Protein AF-A0A0P1ERM5-F1 (afdb_monomer)

Solvent-accessible surface area (backbone atoms only — not comparable to full-atom values): 7851 Å² total; per-residue (Å²): 105,67,42,80,45,83,46,62,28,39,76,56,44,93,90,80,69,78,54,69,68,42,81,42,60,56,42,78,41,46,34,36,28,56,81,49,81,56,44,48,36,49,36,88,46,94,97,43,54,18,26,52,74,84,24,37,25,62,37,31,33,42,63,23,45,39,34,29,39,39,95,92,38,82,44,80,43,43,20,30,41,34,37,32,31,58,100,88,49,73,50,36,34,36,34,53,20,72,60,65,80,78,56,70,27,22,39,58,50,77,50,65,74,78,43,73,45,100,63,52,34,47,64,92,55,48,27,52,64,70,78,83,74,74,80,74,78,86,126

Nearest PDB structures (foldseek):
  5mhr-assembly1_C  TM=3.266E-01  e=9.560E-02  Reovirus sp.
  1kke-assembly1_B  TM=3.437E-01  e=1.670E-01  Mammalian orthoreovirus 3 Dearing
  2oj6-assembly2_E  TM=3.239E-01  e=1.363E-01  Reovirus sp.
  3s6y-assembly1_C  TM=3.610E-01  e=2.772E-01  Mammalian orthoreovirus 3 Dearing
  4gu4-assembly1_A  TM=2.840E-01  e=1.058E-01  Mammalian orthoreovirus 1 Lang

Structure (mmCIF, N/CA/C/O backbone):
data_AF-A0A0P1ERM5-F1
#
_entry.id   AF-A0A0P1ERM5-F1
#
loop_
_atom_site.group_PDB
_atom_site.id
_atom_site.type_symbol
_atom_site.label_atom_id
_atom_site.label_alt_id
_atom_site.label_comp_id
_atom_site.label_asym_id
_atom_site.label_entity_id
_atom_site.label_seq_id
_atom_site.pdbx_PDB_ins_code
_atom_site.Cartn_x
_atom_site.Cartn_y
_atom_site.Cartn_z
_atom_site.occupancy
_atom_site.B_iso_or_equiv
_atom_site.auth_seq_id
_atom_site.auth_comp_id
_atom_site.auth_asym_id
_atom_site.auth_atom_id
_atom_site.pdbx_PDB_model_num
ATOM 1 N N . MET A 1 1 ? 14.067 -15.229 -12.763 1.00 77.12 1 MET A N 1
ATOM 2 C CA . MET A 1 1 ? 13.101 -14.928 -13.860 1.00 77.12 1 MET A CA 1
ATOM 3 C C . MET A 1 1 ? 12.037 -14.062 -13.223 1.00 77.12 1 MET A C 1
ATOM 5 O O . MET A 1 1 ? 11.721 -14.399 -12.100 1.00 77.12 1 MET A O 1
ATOM 9 N N . PRO A 1 2 ? 11.470 -13.028 -13.869 1.00 86.06 2 PRO A N 1
ATOM 10 C CA . PRO A 1 2 ? 10.518 -12.167 -13.175 1.00 86.06 2 PRO A CA 1
ATOM 11 C C . PRO A 1 2 ? 9.383 -12.970 -12.535 1.00 86.06 2 PRO A C 1
ATOM 13 O O . PRO A 1 2 ? 8.762 -13.800 -13.214 1.00 86.06 2 PRO A O 1
ATOM 16 N N . THR A 1 3 ? 9.133 -12.721 -11.255 1.00 86.94 3 THR A N 1
ATOM 17 C CA . THR A 1 3 ? 8.091 -13.400 -10.482 1.00 86.94 3 THR A CA 1
ATOM 18 C C . THR A 1 3 ? 6.959 -12.419 -10.201 1.00 86.94 3 THR A C 1
ATOM 20 O O . THR A 1 3 ? 7.171 -11.234 -9.959 1.00 86.94 3 THR A O 1
ATOM 23 N N . THR A 1 4 ? 5.715 -12.890 -10.302 1.00 88.69 4 THR A N 1
ATOM 24 C CA . THR A 1 4 ? 4.522 -12.061 -10.084 1.00 88.69 4 THR A CA 1
ATOM 25 C C . THR A 1 4 ? 3.777 -12.508 -8.836 1.00 88.69 4 THR A C 1
ATOM 27 O O . THR A 1 4 ? 3.487 -13.693 -8.665 1.00 88.69 4 THR A O 1
ATOM 30 N N . HIS A 1 5 ? 3.424 -11.540 -7.994 1.00 87.06 5 HIS A N 1
ATOM 31 C CA . HIS A 1 5 ? 2.717 -11.735 -6.735 1.00 87.06 5 HIS A CA 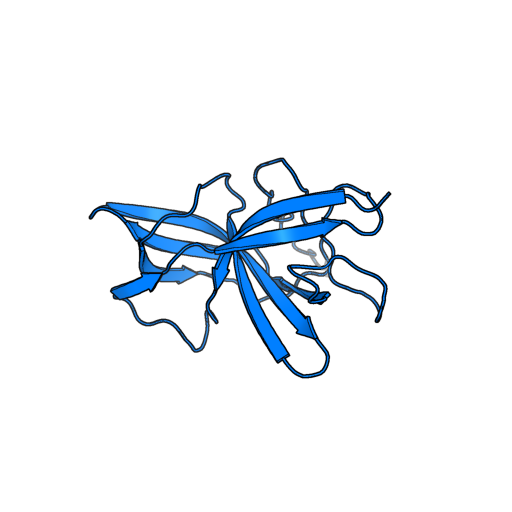1
ATOM 32 C C . HIS A 1 5 ? 1.479 -10.846 -6.678 1.00 87.06 5 HIS A C 1
ATOM 34 O O . HIS A 1 5 ? 1.565 -9.645 -6.910 1.00 87.06 5 HIS A O 1
ATOM 40 N N . SER A 1 6 ? 0.329 -11.405 -6.312 1.00 88.38 6 SER A N 1
ATOM 41 C CA . SER A 1 6 ? -0.883 -10.608 -6.103 1.00 88.38 6 SER A CA 1
ATOM 42 C C . SER A 1 6 ? -0.955 -10.140 -4.647 1.00 88.38 6 SER A C 1
ATOM 44 O O . SER A 1 6 ? -1.043 -10.960 -3.730 1.00 88.38 6 SER A O 1
ATOM 46 N N . ILE A 1 7 ? -0.918 -8.822 -4.432 1.00 89.31 7 ILE A N 1
ATOM 47 C CA . ILE A 1 7 ? -0.880 -8.189 -3.103 1.00 89.31 7 ILE A CA 1
ATOM 48 C C . ILE A 1 7 ? -2.083 -7.253 -2.936 1.00 89.31 7 ILE A C 1
ATOM 50 O O . ILE A 1 7 ? -2.545 -6.634 -3.896 1.00 89.31 7 ILE A O 1
ATOM 54 N N . GLN A 1 8 ? -2.617 -7.166 -1.713 1.00 91.50 8 GLN A N 1
ATOM 55 C CA . GLN A 1 8 ? -3.689 -6.233 -1.370 1.00 91.50 8 GLN A CA 1
ATOM 56 C C . GLN A 1 8 ? -3.146 -4.875 -0.927 1.00 91.50 8 GLN A C 1
ATOM 58 O O . GLN A 1 8 ? -2.232 -4.795 -0.109 1.00 91.50 8 GLN A O 1
ATOM 63 N N . PHE A 1 9 ? -3.797 -3.814 -1.393 1.00 94.69 9 PHE A N 1
ATOM 64 C CA . PHE A 1 9 ? -3.485 -2.437 -1.049 1.00 94.69 9 PHE A CA 1
ATOM 65 C C . PHE A 1 9 ? -4.743 -1.656 -0.675 1.00 94.69 9 PHE A C 1
ATOM 67 O O . PHE A 1 9 ? -5.850 -1.980 -1.107 1.00 94.69 9 PHE A O 1
ATOM 74 N N . TYR A 1 10 ? -4.563 -0.569 0.066 1.00 94.88 10 TYR A N 1
ATOM 75 C CA . TYR A 1 10 ? -5.475 0.570 -0.012 1.00 94.88 10 TYR A CA 1
ATOM 76 C C . TYR A 1 10 ? -4.836 1.669 -0.848 1.00 94.88 10 TYR A C 1
ATOM 78 O O . TYR A 1 10 ? -3.635 1.899 -0.753 1.00 94.88 10 TYR A O 1
ATOM 86 N N . ARG A 1 11 ? -5.638 2.382 -1.634 1.00 93.31 11 ARG A N 1
ATOM 87 C CA . ARG A 1 11 ? -5.183 3.504 -2.456 1.00 93.31 11 ARG A CA 1
ATOM 88 C C . ARG A 1 11 ? -5.631 4.801 -1.803 1.00 93.31 11 ARG A C 1
ATOM 90 O O . ARG A 1 11 ? -6.833 5.044 -1.735 1.00 93.31 11 ARG A O 1
ATOM 97 N N . PHE A 1 12 ? -4.683 5.592 -1.307 1.00 88.50 12 PHE A N 1
ATOM 98 C CA . PHE A 1 12 ? -4.945 6.928 -0.771 1.00 88.50 12 PHE A CA 1
ATOM 99 C C . PHE A 1 12 ? -3.650 7.700 -0.507 1.00 88.50 12 PHE A C 1
ATOM 101 O O . PHE A 1 12 ? -2.643 7.118 -0.102 1.00 88.50 12 PHE A O 1
ATOM 108 N N . HIS A 1 13 ? -3.698 9.029 -0.632 1.00 84.00 13 HIS A N 1
ATOM 109 C CA . HIS A 1 13 ? -2.603 9.890 -0.201 1.00 84.00 13 HIS A CA 1
ATOM 110 C C . HIS A 1 13 ? -2.737 10.244 1.296 1.00 84.00 13 HIS A C 1
ATOM 112 O O . HIS A 1 13 ? -3.653 10.988 1.670 1.00 84.00 13 HIS A O 1
ATOM 118 N N . PRO A 1 14 ? -1.818 9.804 2.179 1.00 71.69 14 PRO A N 1
ATOM 119 C CA . PRO A 1 14 ? -1.966 9.965 3.632 1.00 71.69 14 PRO A CA 1
ATOM 120 C C . PRO A 1 14 ? -1.992 11.423 4.115 1.00 71.69 14 PRO A C 1
ATOM 122 O O . PRO A 1 14 ? -2.474 11.694 5.211 1.00 71.69 14 PRO A O 1
ATOM 125 N N . TYR A 1 15 ? -1.489 12.362 3.307 1.00 69.94 15 TYR A N 1
ATOM 126 C CA . TYR A 1 15 ? -1.390 13.785 3.666 1.00 69.94 15 TYR A CA 1
ATOM 127 C C . TYR A 1 15 ? -2.420 14.705 3.005 1.00 69.94 15 TYR A C 1
ATOM 129 O O . TYR A 1 15 ? -2.439 15.895 3.312 1.00 69.94 15 TYR A O 1
ATOM 137 N N . VAL A 1 16 ? -3.230 14.194 2.074 1.00 70.69 16 VAL A N 1
ATOM 138 C CA . VAL A 1 16 ? -4.087 15.048 1.232 1.00 70.69 16 VAL A CA 1
ATOM 139 C C . VAL A 1 16 ? -5.515 14.514 1.146 1.00 70.69 16 VAL A C 1
ATOM 141 O O . VAL A 1 16 ? -6.450 15.313 1.184 1.00 70.69 16 VAL A O 1
ATOM 144 N N . ASP A 1 17 ? -5.698 13.190 1.118 1.00 65.69 17 ASP A N 1
ATOM 145 C CA . ASP A 1 17 ? -6.927 12.631 0.552 1.00 65.69 17 ASP A CA 1
ATOM 146 C C . ASP A 1 17 ? -7.939 12.095 1.559 1.00 65.69 17 ASP A C 1
ATOM 148 O O . ASP A 1 17 ? -9.090 11.942 1.175 1.00 65.69 17 ASP A O 1
ATOM 152 N N . MET A 1 18 ? -7.566 11.815 2.816 1.00 79.06 18 MET A N 1
ATOM 153 C CA . MET A 1 18 ? -8.448 11.040 3.700 1.00 79.06 18 MET A CA 1
ATOM 154 C C . MET A 1 18 ? -8.964 11.766 4.936 1.00 79.06 18 MET A C 1
ATOM 156 O O . MET A 1 18 ? -8.207 12.221 5.801 1.00 79.06 18 MET A O 1
ATOM 160 N N . ARG A 1 19 ? -10.296 11.801 5.049 1.00 87.81 19 ARG A N 1
ATOM 161 C CA . ARG A 1 19 ? -11.032 12.290 6.221 1.00 87.81 19 ARG A CA 1
ATOM 162 C C . ARG A 1 19 ? -11.587 11.122 7.030 1.00 87.81 19 ARG A C 1
ATOM 164 O O . ARG A 1 19 ? -12.078 10.157 6.444 1.00 87.81 19 ARG A O 1
ATOM 171 N N . PRO A 1 20 ? -11.564 11.192 8.374 1.00 92.06 20 PRO A N 1
ATOM 172 C CA . PRO A 1 20 ? -12.167 10.152 9.200 1.00 92.06 20 PRO A CA 1
ATOM 173 C C . PRO A 1 20 ? -13.614 9.858 8.773 1.00 92.06 20 PRO A C 1
ATOM 175 O O . PRO A 1 20 ? -14.423 10.776 8.626 1.00 92.06 20 PRO A O 1
ATOM 178 N N . GLY A 1 21 ? -13.927 8.579 8.571 1.00 92.19 21 GLY A N 1
ATOM 179 C CA . GLY A 1 21 ? -15.221 8.086 8.097 1.00 92.19 21 GLY A CA 1
ATOM 180 C C . GLY A 1 21 ? -15.289 7.765 6.600 1.00 92.19 21 GLY A C 1
ATOM 181 O O . GLY A 1 21 ? -16.240 7.096 6.187 1.00 92.19 21 GLY A O 1
ATOM 182 N N . GLU A 1 22 ? -14.311 8.188 5.796 1.00 93.31 22 GLU A N 1
ATOM 183 C CA . GLU A 1 22 ? -14.257 7.842 4.372 1.00 93.31 22 GLU A CA 1
ATOM 184 C C . GLU A 1 22 ? -14.017 6.348 4.160 1.00 93.31 22 GLU A C 1
ATOM 186 O O . GLU A 1 22 ? -13.310 5.690 4.926 1.00 93.31 22 GLU A O 1
ATOM 191 N N . GLN A 1 23 ? -14.662 5.800 3.130 1.00 93.94 23 GLN A N 1
ATOM 192 C CA . GLN A 1 23 ? -14.593 4.377 2.831 1.00 93.94 23 GLN A CA 1
ATOM 193 C C . GLN A 1 23 ? -13.276 4.025 2.146 1.00 93.94 23 GLN A C 1
ATOM 195 O O . GLN A 1 23 ? -12.867 4.661 1.179 1.00 93.94 23 GLN A O 1
ATOM 200 N N . MET A 1 24 ? -12.671 2.942 2.614 1.00 94.19 24 MET A N 1
ATOM 201 C CA . MET A 1 24 ? -11.477 2.335 2.054 1.00 94.19 24 MET A CA 1
ATOM 202 C C . MET A 1 24 ? -11.845 0.959 1.522 1.00 94.19 24 MET A C 1
ATOM 204 O O . MET A 1 24 ? -12.332 0.110 2.272 1.00 94.19 24 MET A O 1
ATOM 208 N N . MET A 1 25 ? -11.607 0.737 0.23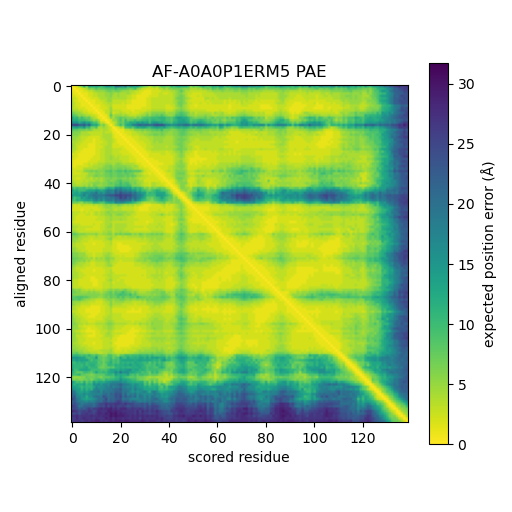4 1.00 95.56 25 MET A N 1
ATOM 209 C CA . MET A 1 25 ? -11.801 -0.562 -0.401 1.00 95.56 25 MET A CA 1
ATOM 210 C C . MET A 1 25 ? -10.437 -1.165 -0.727 1.00 95.56 25 MET A C 1
ATOM 212 O O . MET A 1 25 ? -9.611 -0.470 -1.325 1.00 95.56 25 MET A O 1
ATOM 216 N N . PRO A 1 26 ? -10.179 -2.426 -0.348 1.00 95.06 26 PRO A N 1
ATOM 217 C CA . PRO A 1 26 ? -8.955 -3.090 -0.744 1.00 95.06 26 PRO A CA 1
ATOM 218 C C . PRO A 1 26 ? -8.960 -3.326 -2.257 1.00 95.06 26 PRO A C 1
ATOM 220 O O . PRO A 1 26 ? -9.966 -3.741 -2.836 1.00 95.06 26 PRO A O 1
ATOM 223 N N . LEU A 1 27 ? -7.818 -3.090 -2.886 1.00 94.75 27 LEU A N 1
ATOM 224 C CA . LEU A 1 27 ? -7.528 -3.465 -4.267 1.00 94.75 27 LEU A CA 1
ATOM 225 C C . LEU A 1 27 ? -6.463 -4.552 -4.260 1.00 94.75 27 LEU A C 1
ATOM 227 O O . LEU A 1 27 ? -5.522 -4.490 -3.480 1.00 94.75 27 LEU A O 1
ATOM 231 N N . THR A 1 28 ? -6.613 -5.546 -5.129 1.00 92.00 28 THR A N 1
ATOM 232 C CA . THR A 1 28 ? -5.562 -6.540 -5.368 1.00 92.00 28 THR A CA 1
ATOM 233 C C . THR A 1 28 ? -4.850 -6.163 -6.652 1.00 92.00 28 THR A C 1
ATOM 235 O O . THR A 1 28 ? -5.507 -6.028 -7.683 1.00 92.00 28 THR A O 1
ATOM 238 N N . LEU A 1 29 ? -3.540 -5.962 -6.570 1.00 92.38 29 LEU A N 1
ATOM 239 C CA . LEU A 1 29 ? -2.697 -5.606 -7.704 1.00 92.38 29 LEU A CA 1
ATOM 240 C C . LEU A 1 29 ? -1.563 -6.610 -7.839 1.00 92.38 29 LEU A C 1
ATOM 242 O O . LEU A 1 29 ? -1.077 -7.153 -6.844 1.00 92.38 29 LEU A O 1
ATOM 246 N N . ASP A 1 30 ? -1.133 -6.807 -9.077 1.00 91.06 30 ASP A N 1
ATOM 247 C CA . ASP A 1 30 ? 0.041 -7.612 -9.371 1.00 91.06 30 ASP A CA 1
ATOM 248 C C . ASP A 1 30 ? 1.301 -6.789 -9.127 1.00 91.06 30 ASP A C 1
ATOM 250 O O . ASP A 1 30 ? 1.433 -5.663 -9.614 1.00 91.06 30 ASP A O 1
ATOM 254 N N . VAL A 1 31 ? 2.215 -7.372 -8.366 1.00 90.25 31 VAL A N 1
ATOM 255 C CA . VAL A 1 31 ? 3.555 -6.868 -8.110 1.00 90.25 31 VAL A CA 1
ATOM 256 C C . VAL A 1 31 ? 4.533 -7.778 -8.830 1.00 90.25 31 VAL A C 1
ATOM 258 O O . VAL A 1 31 ? 4.489 -8.997 -8.656 1.00 90.25 31 VAL A O 1
ATOM 261 N N . VAL A 1 32 ? 5.380 -7.192 -9.667 1.00 90.31 32 VAL A N 1
ATOM 262 C CA . VAL A 1 32 ? 6.393 -7.909 -10.438 1.00 90.31 32 VAL A CA 1
ATOM 263 C C . VAL A 1 32 ? 7.752 -7.626 -9.825 1.00 90.31 32 VAL A C 1
ATOM 265 O O . VAL A 1 32 ? 8.243 -6.503 -9.946 1.00 90.31 32 VAL A O 1
ATOM 268 N N . ASP A 1 33 ? 8.318 -8.662 -9.213 1.00 87.31 33 ASP A N 1
ATOM 269 C CA . ASP A 1 33 ? 9.726 -8.752 -8.837 1.00 87.31 33 ASP A CA 1
ATOM 270 C C . ASP A 1 33 ? 10.521 -9.031 -10.118 1.00 87.31 33 ASP A C 1
ATOM 272 O O . ASP A 1 33 ? 10.378 -10.090 -10.746 1.00 87.31 33 ASP A O 1
ATOM 276 N N . THR A 1 34 ? 11.247 -8.024 -10.594 1.00 87.25 34 THR A N 1
ATOM 277 C CA . THR A 1 34 ? 11.853 -8.053 -11.931 1.00 87.25 34 THR A CA 1
ATOM 278 C C . THR A 1 34 ? 13.194 -8.778 -11.941 1.00 87.25 34 THR A C 1
ATOM 280 O O . THR A 1 34 ? 13.509 -9.453 -12.931 1.00 87.25 34 THR A O 1
ATOM 283 N N . ASP A 1 35 ? 13.984 -8.650 -10.877 1.00 85.12 35 ASP A N 1
ATOM 284 C CA . ASP A 1 35 ? 15.282 -9.313 -10.734 1.00 85.12 35 ASP A CA 1
ATOM 285 C C . ASP A 1 35 ? 15.219 -10.638 -9.957 1.00 85.12 35 ASP A C 1
ATOM 287 O O . ASP A 1 35 ? 16.194 -11.396 -10.007 1.00 85.12 35 ASP A O 1
ATOM 291 N N . ASP A 1 36 ? 14.040 -10.999 -9.437 1.00 83.50 36 ASP A N 1
ATOM 292 C CA . ASP A 1 36 ? 13.727 -12.276 -8.779 1.00 83.50 36 ASP A CA 1
ATOM 293 C C . ASP A 1 36 ? 14.591 -12.492 -7.529 1.00 83.50 36 ASP A C 1
ATOM 295 O O . ASP A 1 36 ? 15.077 -13.600 -7.270 1.00 83.50 36 ASP A O 1
ATOM 299 N N . ASP A 1 37 ? 14.844 -11.407 -6.791 1.00 81.38 37 ASP A N 1
ATOM 300 C CA . ASP A 1 37 ? 15.643 -11.418 -5.565 1.00 81.38 37 ASP A CA 1
ATOM 301 C C . ASP A 1 37 ? 14.795 -11.636 -4.294 1.00 81.38 37 ASP A C 1
ATOM 303 O O . ASP A 1 37 ? 15.340 -11.880 -3.208 1.00 81.38 37 ASP A O 1
ATOM 307 N N . GLY A 1 38 ? 13.465 -11.669 -4.449 1.00 80.19 38 GLY A N 1
ATOM 308 C CA . GLY A 1 38 ? 12.492 -11.870 -3.380 1.00 80.19 38 GLY A CA 1
ATOM 309 C C . GLY A 1 38 ? 12.187 -10.604 -2.579 1.00 80.19 38 GLY A C 1
ATOM 310 O O . GLY A 1 38 ? 11.509 -10.687 -1.542 1.00 80.19 38 GLY A O 1
ATOM 311 N N . GLU A 1 39 ? 12.677 -9.447 -3.019 1.00 83.00 39 GLU A N 1
ATOM 312 C CA . GLU A 1 39 ? 12.447 -8.144 -2.415 1.00 83.00 39 GLU A CA 1
ATOM 313 C C . GLU A 1 39 ? 11.768 -7.190 -3.412 1.00 83.00 39 GLU A C 1
ATOM 315 O O . GLU A 1 39 ? 11.911 -7.281 -4.618 1.00 83.00 39 GLU A O 1
ATOM 320 N N . ILE A 1 40 ? 10.966 -6.265 -2.887 1.00 83.00 40 ILE A N 1
ATOM 321 C CA . ILE A 1 40 ? 10.327 -5.193 -3.640 1.00 83.00 40 ILE A CA 1
ATOM 322 C C . ILE A 1 40 ? 11.102 -3.915 -3.392 1.00 83.00 40 ILE A C 1
ATOM 324 O O . ILE A 1 40 ? 11.110 -3.384 -2.276 1.00 83.00 40 ILE A O 1
ATOM 328 N N . SER A 1 41 ? 11.732 -3.424 -4.445 1.00 82.81 41 SER A N 1
ATOM 329 C CA . SER A 1 41 ? 12.709 -2.350 -4.422 1.00 82.81 41 SER A CA 1
ATOM 330 C C . SER A 1 41 ? 12.229 -1.158 -5.254 1.00 82.81 41 SER A C 1
ATOM 332 O O . SER A 1 41 ? 11.696 -1.331 -6.355 1.00 82.81 41 SER A O 1
ATOM 334 N N . PRO A 1 42 ? 12.431 0.085 -4.779 1.00 82.31 42 PRO A N 1
ATOM 335 C CA . PRO A 1 42 ? 12.179 1.250 -5.608 1.00 82.31 42 PRO A CA 1
ATOM 336 C C . PRO A 1 42 ? 13.155 1.289 -6.790 1.00 82.31 42 PRO A C 1
ATOM 338 O O . PRO A 1 42 ? 14.332 0.940 -6.668 1.00 82.31 42 PRO A O 1
ATOM 341 N N . ALA A 1 43 ? 12.677 1.764 -7.935 1.00 75.81 43 ALA A N 1
ATOM 342 C CA . ALA A 1 43 ? 13.473 1.909 -9.137 1.00 75.81 43 ALA A CA 1
ATOM 343 C C . ALA A 1 43 ? 14.591 2.940 -8.920 1.00 75.81 43 ALA A C 1
ATOM 345 O O . ALA A 1 43 ? 14.346 4.139 -8.781 1.00 75.81 43 ALA A O 1
ATOM 346 N N . LEU A 1 44 ? 15.845 2.478 -8.925 1.00 64.12 44 LEU A N 1
ATOM 347 C CA . LEU A 1 44 ? 17.022 3.354 -8.845 1.00 64.12 44 LEU A CA 1
ATOM 348 C C . LEU A 1 44 ? 17.339 4.027 -10.194 1.00 64.12 44 LEU A C 1
ATOM 350 O O . LEU A 1 44 ? 18.069 5.018 -10.239 1.00 64.12 44 LEU A O 1
ATOM 354 N N . SER A 1 45 ? 16.790 3.501 -11.295 1.00 55.41 45 SER A N 1
ATOM 355 C CA . SER A 1 45 ? 16.845 4.094 -12.634 1.00 55.41 45 SER A CA 1
ATOM 356 C C . SER A 1 45 ? 15.686 3.604 -13.517 1.00 55.41 45 SER A C 1
ATOM 358 O O . SER A 1 45 ? 15.067 2.581 -13.234 1.00 55.41 45 SER A O 1
ATOM 360 N N . ALA A 1 46 ? 15.353 4.341 -14.582 1.00 49.91 46 ALA A N 1
ATOM 361 C CA . ALA A 1 46 ? 14.262 3.969 -15.485 1.00 49.91 46 ALA A CA 1
ATOM 362 C C . ALA A 1 46 ? 14.544 2.619 -16.170 1.00 49.91 46 ALA A C 1
ATOM 364 O O . ALA A 1 46 ? 15.588 2.453 -16.800 1.00 49.91 46 ALA A O 1
ATOM 365 N N . GLY A 1 47 ? 13.610 1.670 -16.067 1.00 51.97 47 GLY A N 1
ATOM 366 C CA . GLY A 1 47 ? 13.781 0.317 -16.608 1.00 51.97 47 GLY A CA 1
ATOM 367 C C . GLY A 1 47 ? 14.489 -0.666 -15.669 1.00 51.97 47 GLY A C 1
ATOM 368 O O . GLY A 1 47 ? 14.701 -1.809 -16.064 1.00 51.97 47 GLY A O 1
ATOM 369 N N . SER A 1 48 ? 14.848 -0.243 -14.453 1.00 64.12 48 SER A N 1
ATOM 370 C CA . SER A 1 48 ? 15.412 -1.103 -13.409 1.00 64.12 48 SER A CA 1
ATOM 371 C C . SER A 1 48 ? 14.618 -0.928 -12.114 1.00 64.12 48 SER A C 1
ATOM 373 O O . SER A 1 48 ? 14.705 0.128 -11.485 1.00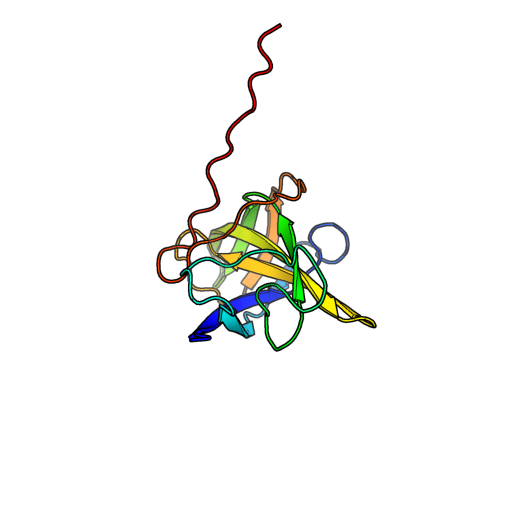 64.12 48 SER A O 1
ATOM 375 N N . GLY A 1 49 ? 13.856 -1.938 -11.718 1.00 75.62 49 GLY A N 1
ATOM 376 C CA . GLY A 1 49 ? 13.114 -1.950 -10.462 1.00 75.62 49 GLY A CA 1
ATOM 377 C C . GLY A 1 49 ? 11.793 -2.681 -10.596 1.00 75.62 49 GLY A C 1
ATOM 378 O O . GLY A 1 49 ? 11.375 -3.038 -11.700 1.00 75.62 49 GLY A O 1
ATOM 379 N N . ASP A 1 50 ? 11.133 -2.870 -9.467 1.00 87.38 50 ASP A N 1
ATOM 380 C CA . ASP A 1 50 ? 9.886 -3.613 -9.428 1.00 87.38 50 ASP A CA 1
ATOM 381 C C . ASP A 1 50 ? 8.714 -2.742 -9.833 1.00 87.38 50 ASP A C 1
ATOM 383 O O . ASP A 1 50 ? 8.746 -1.502 -9.772 1.00 87.38 50 ASP A O 1
ATOM 387 N N . THR A 1 51 ? 7.661 -3.411 -10.290 1.00 90.06 51 THR A N 1
ATOM 388 C CA . THR A 1 51 ? 6.461 -2.724 -10.756 1.00 90.06 51 THR A CA 1
ATOM 389 C C . THR A 1 51 ? 5.227 -3.205 -10.029 1.00 90.06 51 THR A C 1
ATOM 391 O O . THR A 1 51 ? 5.114 -4.370 -9.659 1.00 90.06 51 THR A O 1
ATOM 394 N N . ILE A 1 52 ? 4.269 -2.299 -9.858 1.00 90.94 52 ILE A N 1
ATOM 395 C CA . ILE A 1 52 ? 2.928 -2.615 -9.373 1.00 90.94 52 ILE A CA 1
ATOM 396 C C . ILE A 1 52 ? 1.957 -2.268 -10.488 1.00 90.94 52 ILE A C 1
ATOM 398 O O . ILE A 1 52 ? 1.821 -1.106 -10.863 1.00 90.94 52 ILE A O 1
ATOM 402 N N . SER A 1 53 ? 1.293 -3.281 -11.044 1.00 88.94 53 SER A N 1
ATOM 403 C CA . SER A 1 53 ? 0.374 -3.138 -12.184 1.00 88.94 53 SER A CA 1
ATOM 404 C C . SER A 1 53 ? 0.980 -2.359 -13.360 1.00 88.94 53 SER A C 1
ATOM 406 O O . SER A 1 53 ? 0.296 -1.575 -14.013 1.00 88.94 53 SER A O 1
ATOM 408 N N . GLY A 1 54 ? 2.279 -2.558 -13.612 1.00 87.38 54 GLY A N 1
ATOM 409 C CA . GLY A 1 54 ? 3.025 -1.895 -14.685 1.00 87.38 54 GLY A CA 1
ATOM 410 C C . GLY A 1 54 ? 3.571 -0.501 -14.352 1.00 87.38 54 GLY A C 1
ATOM 411 O O . GLY A 1 54 ? 4.300 0.055 -15.170 1.00 87.38 54 GLY A O 1
ATOM 412 N N . PHE A 1 55 ? 3.276 0.053 -13.172 1.00 90.69 55 PHE A N 1
ATOM 413 C CA . PHE A 1 55 ? 3.861 1.309 -12.691 1.00 90.69 55 PHE A CA 1
ATOM 414 C C . PHE A 1 55 ? 5.152 1.040 -11.923 1.00 90.69 55 PHE A C 1
ATOM 416 O O . PHE A 1 55 ? 5.207 0.104 -11.126 1.00 90.69 55 PHE A O 1
ATOM 423 N N . TRP A 1 56 ? 6.166 1.885 -12.104 1.00 90.88 56 TRP A N 1
ATOM 424 C CA . TRP A 1 56 ? 7.412 1.784 -11.345 1.00 90.88 56 TRP A CA 1
ATOM 425 C C . TRP A 1 56 ? 7.178 2.142 -9.888 1.00 90.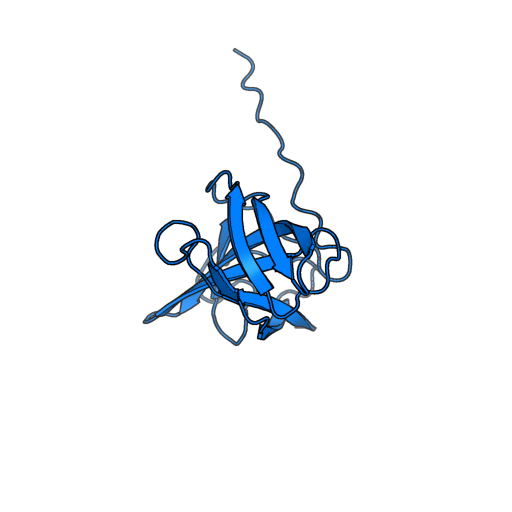88 56 TRP A C 1
ATOM 427 O O . TRP A 1 56 ? 6.497 3.126 -9.592 1.00 90.88 56 TRP A O 1
ATOM 437 N N . ILE A 1 57 ? 7.798 1.399 -8.978 1.00 89.88 57 ILE A N 1
ATOM 438 C CA . ILE A 1 57 ? 7.862 1.801 -7.575 1.00 89.88 57 ILE A CA 1
ATOM 439 C C . ILE A 1 57 ? 8.897 2.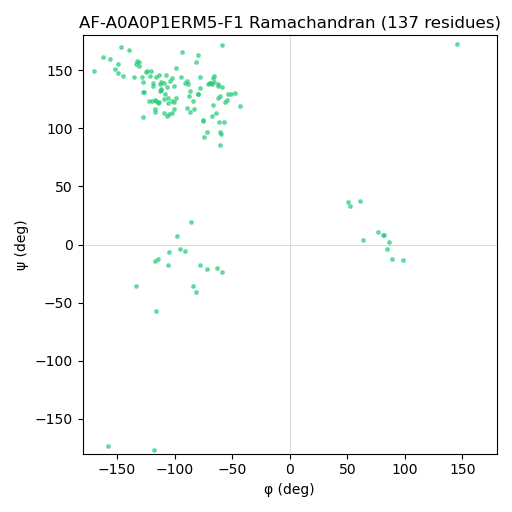917 -7.468 1.00 89.88 57 ILE A C 1
ATOM 441 O O . ILE A 1 57 ? 10.093 2.682 -7.584 1.00 89.88 57 ILE A O 1
ATOM 445 N N . ALA A 1 58 ? 8.450 4.153 -7.285 1.00 88.12 58 ALA A N 1
ATOM 446 C CA . ALA A 1 58 ? 9.337 5.308 -7.204 1.00 88.12 58 ALA A CA 1
ATOM 447 C C . ALA A 1 58 ? 9.944 5.460 -5.808 1.00 88.12 58 ALA A C 1
ATOM 449 O O . ALA A 1 58 ? 11.117 5.803 -5.670 1.00 88.12 58 ALA A O 1
ATOM 450 N N . GLN A 1 59 ? 9.139 5.243 -4.765 1.00 87.25 59 GLN A N 1
ATOM 451 C CA . GLN A 1 59 ? 9.572 5.374 -3.375 1.00 87.25 59 GLN A CA 1
ATOM 452 C C . GLN A 1 59 ? 8.805 4.420 -2.472 1.00 87.25 59 GLN A C 1
ATOM 454 O O . GLN A 1 59 ? 7.613 4.182 -2.662 1.00 87.25 59 GLN A O 1
ATOM 459 N N . ILE A 1 60 ? 9.488 3.960 -1.430 1.00 87.25 60 ILE A N 1
ATOM 460 C CA . ILE A 1 60 ? 8.886 3.267 -0.298 1.00 87.25 60 ILE A CA 1
ATOM 461 C C . ILE A 1 60 ? 9.024 4.191 0.908 1.00 87.25 60 ILE A C 1
ATOM 463 O O . ILE A 1 60 ? 10.075 4.797 1.123 1.00 87.25 60 ILE A O 1
ATOM 467 N N . PHE A 1 61 ? 7.947 4.360 1.665 1.00 85.38 61 PHE A N 1
ATOM 468 C CA . PHE A 1 61 ? 7.946 5.133 2.902 1.00 85.38 61 PHE A CA 1
ATOM 469 C C . PHE A 1 61 ? 8.060 4.196 4.102 1.00 85.38 61 PHE A C 1
ATOM 471 O O . PHE A 1 61 ? 7.617 3.048 4.056 1.00 85.38 61 PHE A O 1
ATOM 478 N N . GLY A 1 62 ? 8.636 4.702 5.192 1.00 81.44 62 GLY A N 1
ATOM 479 C CA . GLY A 1 62 ? 8.810 3.936 6.423 1.00 81.44 62 GLY A CA 1
ATOM 480 C C . GLY A 1 62 ? 7.504 3.413 7.041 1.00 81.44 62 GLY A C 1
ATOM 481 O O . GLY A 1 62 ? 6.392 3.783 6.647 1.00 81.44 62 GLY A O 1
ATOM 482 N N . GLU A 1 63 ? 7.664 2.561 8.061 1.00 85.62 63 GLU A N 1
ATOM 483 C CA . GLU A 1 63 ? 6.554 1.939 8.792 1.00 85.62 63 GLU A CA 1
ATOM 484 C C . GLU A 1 63 ? 5.493 2.971 9.198 1.00 85.62 63 GLU A C 1
ATOM 486 O O . GLU A 1 63 ? 5.780 4.023 9.781 1.00 85.62 63 GLU A O 1
ATOM 491 N N . SER A 1 64 ? 4.246 2.636 8.897 1.00 88.19 64 SER A N 1
ATOM 492 C CA . SER A 1 64 ? 3.068 3.438 9.181 1.00 88.19 64 SER A CA 1
ATOM 493 C C . SER A 1 64 ? 2.030 2.591 9.916 1.00 88.19 64 SER A C 1
ATOM 495 O O . SER A 1 64 ? 1.877 1.400 9.655 1.00 88.19 64 SER A O 1
ATOM 497 N N . ARG A 1 65 ? 1.302 3.210 10.848 1.00 92.19 65 ARG A N 1
ATOM 498 C CA . ARG A 1 65 ? 0.180 2.602 11.575 1.00 92.19 65 ARG A CA 1
ATOM 499 C C . ARG A 1 65 ? -1.120 3.223 11.099 1.00 92.19 65 ARG A C 1
ATOM 501 O O . ARG A 1 65 ? -1.366 4.403 11.349 1.00 92.19 65 ARG A O 1
ATOM 508 N N . LEU A 1 66 ? -1.939 2.422 10.436 1.00 93.75 66 LEU A N 1
ATOM 509 C CA . LEU A 1 66 ? -3.262 2.784 9.954 1.00 93.75 66 LEU A CA 1
ATOM 510 C C . LEU A 1 66 ? -4.317 2.272 10.934 1.00 93.75 66 LEU A C 1
ATOM 512 O O . LEU A 1 66 ? -4.346 1.088 11.253 1.00 93.75 66 LEU A O 1
ATOM 516 N N . ILE A 1 67 ? -5.194 3.157 11.398 1.00 95.56 67 ILE A N 1
ATOM 517 C CA . ILE A 1 67 ? -6.363 2.805 12.200 1.00 95.56 67 ILE A CA 1
ATOM 518 C C . ILE A 1 67 ? -7.599 2.925 11.314 1.00 95.56 67 ILE A C 1
ATOM 520 O O . ILE A 1 67 ? -7.852 3.979 10.720 1.00 95.56 67 ILE A O 1
ATOM 524 N N . VAL A 1 68 ? -8.381 1.851 11.250 1.00 96.38 68 VAL A N 1
ATOM 525 C CA . VAL A 1 68 ? -9.642 1.788 10.503 1.00 96.38 68 VAL A CA 1
ATOM 526 C C . VAL A 1 68 ? -10.765 1.221 11.359 1.00 96.38 68 VAL A C 1
ATOM 528 O O . VAL A 1 68 ? -10.519 0.480 12.306 1.00 96.38 68 VAL A O 1
ATOM 531 N N . GLU A 1 69 ? -12.007 1.536 11.009 1.00 97.19 69 GLU A N 1
ATOM 532 C CA . GLU A 1 69 ? -13.195 0.847 11.509 1.00 97.19 69 GLU A CA 1
ATOM 533 C C . GLU A 1 69 ? -13.678 -0.144 10.449 1.00 97.19 69 GLU A C 1
ATOM 535 O O . GLU A 1 69 ? -14.101 0.258 9.365 1.00 97.19 69 GLU A O 1
ATOM 540 N N . ALA A 1 70 ? -13.660 -1.435 10.765 1.00 95.25 70 ALA A N 1
ATOM 541 C CA . ALA A 1 70 ? -14.207 -2.477 9.909 1.00 95.25 70 ALA A CA 1
ATOM 542 C C . ALA A 1 70 ? -15.194 -3.330 10.713 1.00 95.25 70 ALA A C 1
ATOM 544 O O . ALA A 1 70 ? -14.911 -3.719 11.845 1.00 95.25 70 ALA A O 1
ATOM 545 N N . GLU A 1 71 ? -16.389 -3.559 10.161 1.00 93.62 71 GLU A N 1
ATOM 546 C CA . GLU A 1 71 ? -17.474 -4.297 10.838 1.00 93.62 71 GLU A CA 1
ATOM 547 C C . GLU A 1 71 ? -17.806 -3.764 12.251 1.00 93.62 71 GLU A C 1
ATOM 549 O O . GLU A 1 71 ? -18.159 -4.513 13.161 1.00 93.62 71 GLU A O 1
ATOM 554 N N . GLY A 1 72 ? -17.670 -2.448 12.454 1.00 92.94 72 GLY A N 1
ATOM 555 C CA . GLY A 1 72 ? -17.919 -1.790 13.741 1.00 92.94 72 GLY A CA 1
ATOM 556 C C . GLY A 1 72 ? -16.815 -1.978 14.789 1.00 92.94 72 GLY A C 1
ATOM 557 O O . GLY A 1 72 ? -17.024 -1.634 15.952 1.00 92.94 72 GLY A O 1
ATOM 558 N N . LYS A 1 73 ? -15.648 -2.513 14.410 1.00 94.88 73 LYS A N 1
ATOM 559 C CA . LYS A 1 73 ? -14.473 -2.654 15.282 1.00 94.88 73 LYS A CA 1
ATOM 560 C C . LYS A 1 73 ? -13.311 -1.823 14.764 1.00 94.88 73 LYS A C 1
ATOM 562 O O . LYS A 1 73 ? -13.095 -1.736 13.560 1.00 94.88 73 LYS A O 1
ATOM 567 N N . HIS A 1 74 ? -12.530 -1.261 15.682 1.00 96.38 74 HIS A N 1
ATOM 568 C CA . HIS A 1 74 ? -11.279 -0.603 15.326 1.00 96.38 74 HIS A CA 1
ATOM 569 C C . HIS A 1 74 ? -10.178 -1.643 15.110 1.00 96.38 74 HIS A C 1
ATOM 571 O O . HIS A 1 74 ? -9.954 -2.498 15.969 1.00 96.38 74 HIS A O 1
ATOM 577 N N . LEU A 1 75 ? -9.489 -1.538 13.980 1.00 95.69 75 LEU A N 1
ATOM 578 C CA . LEU A 1 75 ? -8.337 -2.349 13.611 1.00 95.69 75 LEU A CA 1
ATOM 579 C C . LEU A 1 75 ? -7.128 -1.432 13.440 1.00 95.69 75 LEU A C 1
ATOM 581 O O . LEU A 1 75 ? -7.239 -0.369 12.829 1.00 95.69 75 LEU A O 1
ATOM 585 N N . THR A 1 76 ? -5.983 -1.860 13.964 1.00 95.50 76 THR A N 1
ATOM 586 C CA . THR A 1 76 ? -4.689 -1.222 13.710 1.00 95.50 76 THR A CA 1
ATOM 587 C C . THR A 1 76 ? -3.917 -2.111 12.755 1.00 95.50 76 THR A C 1
ATOM 589 O O . THR A 1 76 ? -3.669 -3.266 13.084 1.00 95.50 76 THR A O 1
ATOM 592 N N . ILE A 1 77 ? -3.542 -1.561 11.606 1.00 94.19 77 ILE A N 1
ATOM 593 C CA . ILE A 1 77 ? -2.785 -2.237 10.559 1.00 94.19 77 ILE A CA 1
ATOM 594 C C . ILE A 1 77 ? -1.423 -1.557 10.468 1.00 94.19 77 ILE A C 1
ATOM 596 O O . ILE A 1 77 ? -1.339 -0.339 10.266 1.00 94.19 77 ILE A O 1
ATOM 600 N N . VAL A 1 78 ? -0.358 -2.328 10.636 1.00 91.62 78 VAL A N 1
ATOM 601 C CA . VAL A 1 78 ? 1.006 -1.881 10.357 1.00 91.62 78 VAL A CA 1
ATOM 602 C C . VAL A 1 78 ? 1.283 -2.125 8.881 1.00 91.62 78 VAL A C 1
ATOM 604 O O . VAL A 1 78 ? 0.961 -3.182 8.339 1.00 91.62 78 VAL A O 1
ATOM 607 N N . GLY A 1 79 ? 1.829 -1.115 8.218 1.00 89.69 79 GLY A N 1
ATOM 608 C CA . GLY A 1 79 ? 2.088 -1.158 6.791 1.00 89.69 79 GLY A CA 1
ATOM 609 C C . GLY A 1 79 ? 3.163 -0.181 6.353 1.00 89.69 79 GLY A C 1
ATOM 610 O O . GLY A 1 79 ? 3.791 0.501 7.166 1.00 89.69 79 GLY A O 1
ATOM 611 N N . VAL A 1 80 ? 3.334 -0.085 5.045 1.00 89.69 80 VAL A N 1
ATOM 612 C CA . VAL A 1 80 ? 4.191 0.897 4.375 1.00 89.69 80 VAL A CA 1
ATOM 613 C C . VAL A 1 80 ? 3.410 1.556 3.253 1.00 89.69 80 VAL A C 1
ATOM 615 O O . VAL A 1 80 ? 2.477 0.966 2.702 1.00 89.69 80 VAL A O 1
ATOM 618 N N . PHE A 1 81 ? 3.793 2.783 2.915 1.00 90.88 81 PHE A N 1
ATOM 619 C CA . PHE A 1 81 ? 3.302 3.424 1.703 1.00 90.88 81 PHE A CA 1
ATOM 620 C C . PHE A 1 81 ? 4.290 3.204 0.562 1.00 90.88 81 PHE A C 1
ATOM 622 O O . PHE A 1 81 ? 5.501 3.232 0.774 1.00 90.88 81 PHE A O 1
ATOM 629 N N . LEU A 1 82 ? 3.768 3.041 -0.647 1.00 91.00 82 LEU A N 1
ATOM 630 C CA . LEU A 1 82 ? 4.532 2.976 -1.882 1.00 91.00 82 LEU A CA 1
ATOM 631 C C . LEU A 1 82 ? 4.024 4.072 -2.812 1.00 91.00 82 LEU A C 1
ATOM 633 O O . LEU A 1 82 ? 2.832 4.121 -3.116 1.00 91.00 82 LEU A O 1
ATOM 637 N N . LEU A 1 83 ? 4.926 4.948 -3.245 1.00 90.75 83 LEU A N 1
ATOM 638 C CA . LEU A 1 83 ? 4.674 5.846 -4.363 1.00 90.75 83 LEU A CA 1
ATOM 639 C C . LEU A 1 83 ? 4.962 5.065 -5.638 1.00 90.75 83 LEU A C 1
ATOM 641 O O . LEU A 1 83 ? 6.107 4.672 -5.871 1.00 90.75 83 LEU A O 1
ATOM 645 N N . ILE A 1 84 ? 3.938 4.868 -6.454 1.00 91.94 84 ILE A N 1
ATOM 646 C CA . ILE A 1 84 ? 4.078 4.285 -7.783 1.00 91.94 84 ILE A CA 1
ATOM 647 C C . ILE A 1 84 ? 3.888 5.369 -8.834 1.00 91.94 84 ILE A C 1
ATOM 649 O O . ILE A 1 84 ? 3.114 6.307 -8.633 1.00 91.94 84 ILE A O 1
ATOM 653 N N . SER A 1 85 ? 4.605 5.262 -9.945 1.00 90.38 85 SER A N 1
ATOM 654 C CA . SER A 1 85 ? 4.527 6.253 -11.015 1.00 90.38 85 SER A CA 1
ATOM 655 C C . SER A 1 85 ? 4.841 5.679 -12.387 1.00 90.38 85 SER A C 1
ATOM 657 O O . SER A 1 85 ? 5.667 4.775 -12.533 1.00 90.38 85 SER A O 1
ATOM 659 N N . ASP A 1 86 ? 4.234 6.284 -13.394 1.00 85.94 86 ASP A N 1
ATOM 660 C CA . ASP A 1 86 ? 4.677 6.265 -14.782 1.00 85.94 86 ASP A CA 1
ATOM 661 C C . ASP A 1 86 ? 4.999 7.723 -15.208 1.00 85.94 86 ASP A C 1
ATOM 663 O O . ASP A 1 86 ? 4.978 8.625 -14.363 1.00 85.94 86 ASP A O 1
ATOM 667 N N . PRO A 1 87 ? 5.370 7.995 -16.472 1.00 80.06 87 PRO A N 1
ATOM 668 C CA . PRO A 1 87 ? 5.681 9.357 -16.911 1.00 80.06 87 PRO A CA 1
ATOM 669 C C . PRO A 1 87 ? 4.550 10.389 -16.754 1.00 80.06 87 PRO A C 1
ATOM 671 O O . PRO A 1 87 ? 4.853 11.580 -16.682 1.00 80.06 87 PRO A O 1
ATOM 674 N N . ASP A 1 88 ? 3.284 9.965 -16.701 1.00 85.50 88 ASP A N 1
ATOM 675 C CA . ASP A 1 88 ? 2.111 10.848 -16.762 1.00 85.50 88 ASP A CA 1
ATOM 676 C C . ASP A 1 88 ? 1.249 10.809 -15.485 1.00 85.50 88 ASP A C 1
ATOM 678 O O . ASP A 1 88 ? 0.395 11.677 -15.279 1.00 85.50 88 ASP A O 1
ATOM 682 N N . HIS A 1 89 ? 1.458 9.824 -14.611 1.00 86.44 89 HIS A N 1
ATOM 683 C CA . HIS A 1 89 ? 0.607 9.539 -13.463 1.00 86.44 89 HIS A CA 1
ATOM 684 C C . HIS A 1 89 ? 1.417 9.039 -12.262 1.00 86.44 89 HIS A C 1
ATOM 686 O O . HIS A 1 89 ? 2.380 8.285 -12.397 1.00 86.44 89 HIS A O 1
ATOM 692 N N . TYR A 1 90 ? 0.988 9.417 -11.056 1.00 90.12 90 TYR A N 1
ATOM 693 C CA . TYR A 1 90 ? 1.496 8.851 -9.808 1.00 90.12 90 TYR A CA 1
ATOM 694 C C . TYR A 1 90 ? 0.354 8.501 -8.858 1.00 90.12 90 TYR A C 1
ATOM 696 O O . TYR A 1 90 ? -0.740 9.068 -8.922 1.00 90.12 90 TYR A O 1
ATOM 704 N N . ASP A 1 91 ? 0.610 7.552 -7.968 1.00 92.00 91 ASP A N 1
ATOM 705 C CA . ASP A 1 91 ? -0.360 7.079 -6.992 1.00 92.00 91 ASP A CA 1
ATOM 706 C C . ASP A 1 91 ? 0.331 6.609 -5.714 1.00 92.00 91 ASP A C 1
ATOM 708 O O . ASP A 1 91 ? 1.501 6.223 -5.739 1.00 92.00 91 ASP A O 1
ATOM 712 N N . ILE A 1 92 ? -0.394 6.636 -4.596 1.00 92.06 92 ILE A N 1
ATOM 713 C CA . ILE A 1 92 ? 0.114 6.140 -3.316 1.00 92.06 92 ILE A CA 1
ATOM 714 C C . ILE A 1 92 ? -0.723 4.957 -2.850 1.00 92.06 92 ILE A C 1
ATOM 716 O O . ILE A 1 92 ? -1.944 5.044 -2.680 1.00 92.06 92 ILE A O 1
ATOM 720 N N . LEU A 1 93 ? -0.025 3.854 -2.608 1.00 93.81 93 LEU A N 1
ATOM 721 C CA . LEU A 1 93 ? -0.590 2.602 -2.137 1.00 93.81 93 LEU A CA 1
ATOM 722 C C . LEU A 1 93 ? -0.111 2.316 -0.719 1.00 93.81 93 LEU A C 1
ATOM 724 O O . LEU A 1 93 ? 1.060 2.493 -0.412 1.00 93.81 93 LEU A O 1
ATOM 728 N N . PHE A 1 94 ? -1.003 1.843 0.141 1.00 93.19 94 PHE A N 1
ATOM 729 C CA . PHE A 1 94 ? -0.675 1.304 1.455 1.00 93.19 94 PHE A CA 1
ATOM 730 C C . PHE A 1 94 ? -0.713 -0.220 1.399 1.00 93.19 94 PHE A C 1
ATOM 732 O O . PHE A 1 94 ? -1.759 -0.783 1.071 1.00 93.19 94 PHE A O 1
ATOM 739 N N . ALA A 1 95 ? 0.392 -0.871 1.756 1.00 91.88 95 ALA A N 1
ATOM 740 C CA . ALA A 1 95 ? 0.507 -2.326 1.837 1.00 91.88 95 ALA A CA 1
ATOM 741 C C . ALA A 1 95 ? 0.672 -2.770 3.301 1.00 91.88 95 ALA A C 1
ATOM 743 O O . ALA A 1 95 ? 1.503 -2.186 4.006 1.00 91.88 95 ALA A O 1
ATOM 744 N N . PRO A 1 96 ? -0.078 -3.781 3.779 1.00 91.06 96 PRO A N 1
ATOM 745 C CA . PRO A 1 96 ? 0.092 -4.309 5.125 1.00 91.06 96 PRO A CA 1
ATOM 746 C C . PRO A 1 96 ? 1.405 -5.087 5.243 1.00 91.06 96 PRO A C 1
ATOM 748 O O . PRO A 1 96 ? 1.770 -5.877 4.372 1.00 91.06 96 PRO A O 1
ATOM 751 N N . THR A 1 97 ? 2.095 -4.882 6.357 1.00 86.81 97 THR A N 1
ATOM 752 C CA . THR A 1 97 ? 3.402 -5.467 6.666 1.00 86.81 97 THR A CA 1
ATOM 753 C C . THR A 1 97 ? 3.374 -6.442 7.839 1.00 86.81 97 THR A C 1
ATOM 755 O O . THR A 1 97 ? 4.307 -7.210 8.052 1.00 86.81 97 THR A O 1
ATOM 758 N N . ASP A 1 98 ? 2.276 -6.459 8.588 1.00 84.31 98 ASP A N 1
ATOM 759 C CA . ASP A 1 98 ? 2.057 -7.314 9.759 1.00 84.31 98 ASP A CA 1
ATOM 760 C C . ASP A 1 98 ? 1.252 -8.589 9.462 1.00 84.31 98 ASP A C 1
ATOM 762 O O . ASP A 1 98 ? 0.896 -9.328 10.379 1.00 84.31 98 ASP A O 1
ATOM 766 N N . GLY A 1 99 ? 0.966 -8.860 8.185 1.00 84.56 99 GLY A N 1
ATOM 767 C CA . GLY A 1 99 ? 0.163 -10.007 7.760 1.00 84.56 99 GLY A CA 1
ATOM 768 C C . GLY A 1 99 ? -1.346 -9.777 7.866 1.00 84.56 99 GLY A C 1
ATOM 769 O O . GLY A 1 99 ? -2.118 -10.717 7.666 1.00 84.56 99 GLY A O 1
ATOM 770 N N . SER A 1 100 ? -1.786 -8.548 8.158 1.00 87.62 100 SER A N 1
ATOM 771 C CA . SER A 1 100 ? -3.200 -8.182 8.084 1.00 87.62 100 SER A CA 1
ATOM 772 C C . SER A 1 100 ? -3.753 -8.399 6.676 1.00 87.62 100 SER A C 1
ATOM 774 O O . SER A 1 100 ? -3.161 -7.977 5.685 1.00 87.62 100 SER A O 1
ATOM 776 N N . VAL A 1 101 ? -4.941 -8.996 6.597 1.00 89.62 101 VAL A N 1
ATOM 777 C CA . VAL A 1 101 ? -5.737 -9.043 5.365 1.00 89.62 101 VAL A CA 1
ATOM 778 C C . VAL A 1 101 ? -6.591 -7.782 5.311 1.00 89.62 101 VAL A C 1
ATOM 780 O O . VAL A 1 101 ? -7.290 -7.463 6.275 1.00 89.62 101 VAL A O 1
ATOM 783 N N . LEU A 1 102 ? -6.531 -7.047 4.202 1.00 93.12 102 LEU A N 1
ATOM 784 C CA . LEU A 1 102 ? -7.299 -5.816 4.053 1.00 93.12 102 LEU A CA 1
ATOM 785 C C . LEU A 1 102 ? -8.763 -6.137 3.723 1.00 93.12 102 LEU A C 1
ATOM 787 O O . LEU A 1 102 ? -9.069 -7.066 2.976 1.00 93.12 102 LEU A O 1
ATOM 791 N N . GLN A 1 103 ? -9.681 -5.332 4.254 1.00 94.44 103 GLN A N 1
ATOM 792 C CA . GLN A 1 103 ? -11.123 -5.496 4.063 1.00 94.44 103 GLN A CA 1
ATOM 793 C C . GLN A 1 103 ? -11.802 -4.144 3.861 1.00 94.44 103 GLN A C 1
ATOM 795 O O . GLN A 1 103 ? -11.212 -3.099 4.099 1.00 94.44 103 GLN A O 1
ATOM 800 N N . ALA A 1 104 ? -13.059 -4.137 3.426 1.00 96.44 104 ALA A N 1
ATOM 801 C CA . ALA A 1 104 ? -13.831 -2.901 3.388 1.00 96.44 104 ALA A CA 1
ATOM 802 C C . ALA A 1 104 ? -13.868 -2.256 4.787 1.00 96.44 104 ALA A C 1
ATOM 804 O O . ALA A 1 104 ? -14.300 -2.887 5.757 1.00 96.44 104 ALA A O 1
ATOM 805 N N . ALA A 1 105 ? -13.413 -1.008 4.890 1.00 96.69 105 ALA A N 1
ATOM 806 C CA . ALA A 1 105 ? -13.290 -0.313 6.166 1.00 96.69 105 ALA A CA 1
ATOM 807 C C . ALA A 1 105 ? -13.554 1.190 6.020 1.00 96.69 105 ALA A C 1
ATOM 809 O O . ALA A 1 105 ? -13.661 1.716 4.912 1.00 96.69 105 ALA A O 1
ATOM 810 N N . LYS A 1 106 ? -13.669 1.891 7.146 1.00 95.75 106 LYS A N 1
ATOM 811 C CA . LYS A 1 106 ? -13.653 3.353 7.200 1.00 95.75 106 LYS A CA 1
ATOM 812 C C . LYS A 1 106 ? -12.337 3.828 7.782 1.00 95.75 106 LYS A C 1
ATOM 814 O O . LYS A 1 106 ? -11.901 3.321 8.814 1.00 95.75 106 LYS A O 1
ATOM 819 N N . TYR A 1 107 ? -11.744 4.834 7.163 1.00 95.06 107 TYR A N 1
ATOM 820 C CA . TYR A 1 107 ? -10.554 5.483 7.686 1.00 95.06 107 TYR A CA 1
ATOM 821 C C . TYR A 1 107 ? -10.836 6.146 9.041 1.00 95.06 107 TYR A C 1
ATOM 823 O O . TYR A 1 107 ? -11.858 6.813 9.201 1.00 95.06 107 TYR A O 1
ATOM 831 N N . ILE A 1 108 ? -9.929 5.991 10.009 1.00 94.69 108 ILE A N 1
ATOM 832 C CA . ILE A 1 108 ? -9.988 6.699 11.298 1.00 94.69 108 ILE A CA 1
ATOM 833 C C . ILE A 1 108 ? -8.780 7.620 11.443 1.00 94.69 108 ILE A C 1
ATOM 835 O O . ILE A 1 108 ? -8.950 8.823 11.641 1.00 94.69 108 ILE A O 1
ATOM 839 N N . SER A 1 109 ? -7.566 7.076 11.351 1.00 93.12 109 SER A N 1
ATOM 840 C CA . SER A 1 109 ? -6.333 7.864 11.425 1.00 93.12 109 SER A CA 1
ATOM 841 C C . SER A 1 109 ? -5.127 7.109 10.871 1.00 93.12 109 SER A C 1
ATOM 843 O O . SER A 1 109 ? -5.130 5.885 10.762 1.00 93.12 109 SER A O 1
ATOM 845 N N . ILE A 1 110 ? -4.071 7.849 10.544 1.00 91.88 110 ILE A N 1
ATOM 846 C CA . ILE A 1 110 ? -2.765 7.318 10.155 1.00 91.88 110 ILE A CA 1
ATOM 847 C C . ILE A 1 110 ? -1.686 7.972 11.021 1.00 91.88 110 ILE A C 1
ATOM 849 O O . ILE A 1 110 ? -1.724 9.172 11.294 1.00 91.88 110 ILE A O 1
ATOM 853 N N . SER A 1 111 ? -0.706 7.180 11.439 1.00 88.38 111 SER A N 1
ATOM 854 C CA . SER A 1 111 ? 0.573 7.660 11.954 1.00 88.38 111 SER A CA 1
ATOM 855 C C . SER A 1 111 ? 1.665 7.158 11.021 1.00 88.38 111 SER A C 1
ATOM 857 O O . SER A 1 111 ? 1.839 5.951 10.875 1.00 88.38 111 SER A O 1
ATOM 859 N N . SER A 1 112 ? 2.369 8.072 10.362 1.00 79.69 112 SER A N 1
ATOM 860 C CA . SER A 1 112 ? 3.460 7.757 9.440 1.00 79.69 112 SER A CA 1
ATOM 861 C C . SER A 1 112 ? 4.632 8.689 9.701 1.00 79.69 112 SER A C 1
ATOM 863 O O . SER A 1 112 ? 4.434 9.867 10.004 1.00 79.69 112 SER A O 1
ATOM 865 N N . THR A 1 113 ? 5.854 8.178 9.560 1.00 69.88 113 THR A N 1
ATOM 866 C CA . THR A 1 113 ? 7.058 9.016 9.613 1.00 69.88 113 THR A CA 1
ATOM 867 C C . THR A 1 113 ? 7.205 9.883 8.362 1.00 69.88 113 THR A C 1
ATOM 869 O O . THR A 1 113 ? 7.912 10.887 8.413 1.00 69.88 113 THR A O 1
ATOM 872 N N . GLY A 1 114 ? 6.558 9.512 7.247 1.00 67.38 114 GLY A N 1
ATOM 873 C CA . GLY A 1 114 ? 6.655 10.205 5.956 1.00 67.38 114 GLY A CA 1
ATOM 874 C C . GLY A 1 114 ? 8.044 10.197 5.323 1.00 67.38 114 GLY A C 1
ATOM 875 O O . GLY A 1 114 ? 8.254 10.825 4.289 1.00 67.38 114 GLY A O 1
ATOM 876 N N . GLN A 1 115 ? 9.008 9.512 5.937 1.00 73.31 115 GLN A N 1
ATOM 877 C CA . GLN A 1 115 ? 10.368 9.440 5.433 1.00 73.31 115 GLN A CA 1
ATOM 878 C C . GLN A 1 115 ? 10.453 8.336 4.386 1.00 73.31 115 GLN A C 1
ATOM 880 O O . GLN A 1 115 ? 10.119 7.183 4.668 1.00 73.31 115 GLN A O 1
ATOM 885 N N . SER A 1 116 ? 10.897 8.705 3.184 1.00 70.88 116 SER A N 1
ATOM 886 C CA . SER A 1 116 ? 11.259 7.731 2.160 1.00 70.88 116 SER A CA 1
ATOM 887 C C . SER A 1 116 ? 12.480 6.936 2.623 1.00 70.88 116 SER A C 1
ATOM 889 O O . SER A 1 116 ? 13.408 7.487 3.224 1.00 70.88 116 SER A O 1
ATOM 891 N N . THR A 1 117 ? 12.463 5.637 2.358 1.00 69.12 117 THR A N 1
ATOM 892 C CA . THR A 1 117 ? 13.576 4.726 2.591 1.00 69.12 117 THR A CA 1
ATOM 893 C C . THR A 1 117 ? 14.083 4.218 1.242 1.00 69.12 117 THR A C 1
ATOM 895 O O . THR A 1 117 ? 13.321 4.019 0.298 1.00 69.12 117 THR A O 1
ATOM 898 N N . SER A 1 118 ? 15.392 3.986 1.142 1.00 62.84 118 SER A N 1
ATOM 899 C CA . SER A 1 118 ? 15.990 3.241 0.022 1.00 62.84 118 SER A CA 1
ATOM 900 C C . SER A 1 118 ? 15.967 1.728 0.269 1.00 62.84 118 SER A C 1
ATOM 902 O O . SER A 1 118 ? 16.798 1.011 -0.274 1.00 62.84 118 SER A O 1
ATOM 904 N N . GLN A 1 119 ? 15.109 1.259 1.176 1.00 66.12 119 GLN A N 1
ATOM 905 C CA . GLN A 1 119 ? 15.110 -0.121 1.645 1.00 66.12 119 GLN A CA 1
ATOM 906 C C . GLN A 1 119 ? 14.012 -0.910 0.946 1.00 66.12 119 GLN A C 1
ATOM 908 O O . GLN A 1 119 ? 12.882 -0.434 0.839 1.00 66.12 119 GLN A O 1
ATOM 913 N N . SER A 1 120 ? 14.367 -2.114 0.522 1.00 69.94 120 SER A N 1
ATOM 914 C CA . SER A 1 120 ? 13.479 -3.058 -0.139 1.00 69.94 120 SER A CA 1
ATOM 915 C C . SER A 1 120 ? 12.594 -3.809 0.863 1.00 69.94 120 SER A C 1
ATOM 917 O O . SER A 1 120 ? 12.847 -3.811 2.073 1.00 69.94 120 SER A O 1
ATOM 919 N N . LEU A 1 121 ? 11.522 -4.419 0.362 1.00 75.38 121 LEU A N 1
ATOM 920 C CA . LEU A 1 121 ? 10.487 -5.099 1.143 1.00 75.38 121 LEU A CA 1
ATOM 921 C C . LEU A 1 121 ? 10.397 -6.574 0.752 1.00 75.38 121 LEU A C 1
ATOM 923 O O . LEU A 1 121 ? 10.117 -6.879 -0.396 1.00 75.38 121 LEU A O 1
ATOM 927 N N . ARG A 1 122 ? 10.552 -7.511 1.687 1.00 71.75 122 ARG A N 1
ATOM 928 C CA . ARG A 1 122 ? 10.473 -8.945 1.355 1.00 71.75 122 ARG A CA 1
ATOM 929 C C . ARG A 1 122 ? 9.071 -9.403 0.973 1.00 71.75 122 ARG A C 1
ATOM 931 O O . ARG A 1 122 ? 8.095 -9.051 1.637 1.00 71.75 122 ARG A O 1
ATOM 938 N N . ILE A 1 123 ? 8.998 -10.257 -0.043 1.00 61.03 123 ILE A N 1
ATOM 939 C CA . ILE A 1 123 ? 7.752 -10.845 -0.536 1.00 61.03 123 ILE A CA 1
ATOM 940 C C . ILE A 1 123 ? 7.459 -12.176 0.172 1.00 61.03 123 ILE A C 1
ATOM 942 O O . ILE A 1 123 ? 8.343 -13.008 0.357 1.00 61.03 123 ILE A O 1
ATOM 946 N N . GLY A 1 124 ? 6.194 -12.423 0.528 1.00 48.22 124 GLY A N 1
ATOM 947 C CA . GLY A 1 124 ? 5.709 -13.744 0.965 1.00 48.22 124 GLY A CA 1
ATOM 948 C C . GLY A 1 124 ? 5.823 -14.046 2.465 1.00 48.22 124 GLY A C 1
ATOM 949 O O . GLY A 1 124 ? 5.178 -14.976 2.947 1.00 48.22 124 GLY A O 1
ATOM 950 N N . GLU A 1 125 ? 6.556 -13.237 3.220 1.00 52.47 125 G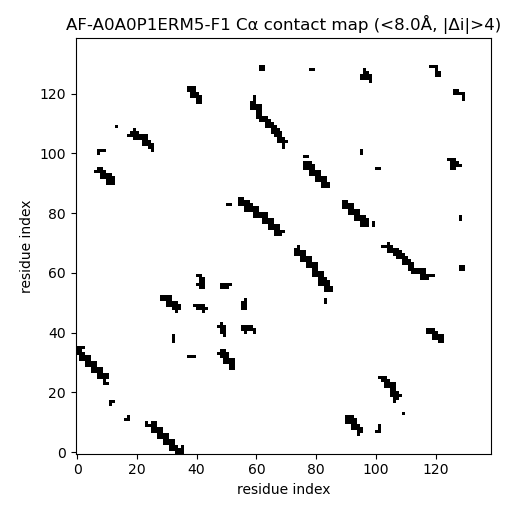LU A N 1
ATOM 951 C CA . GLU A 1 125 ? 6.389 -13.102 4.672 1.00 52.47 125 GLU A CA 1
ATOM 952 C C . GLU A 1 125 ? 5.429 -11.922 4.938 1.00 52.47 125 GLU A C 1
ATOM 954 O O . GLU A 1 125 ? 5.172 -11.148 4.008 1.00 52.47 125 GLU A O 1
ATOM 959 N N . PRO A 1 126 ? 4.855 -11.739 6.154 1.00 53.69 126 PRO A N 1
ATOM 960 C CA . PRO A 1 126 ? 4.369 -10.412 6.542 1.00 53.69 126 PRO A CA 1
ATOM 961 C C . 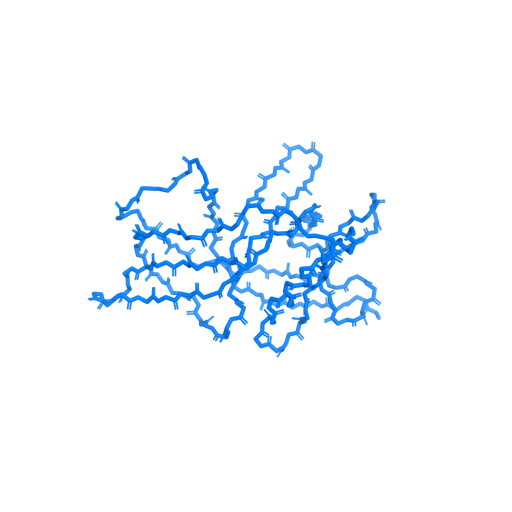PRO A 1 126 ? 5.451 -9.435 6.108 1.00 53.69 126 PRO A C 1
ATOM 963 O O . PRO A 1 126 ? 6.593 -9.679 6.486 1.00 53.69 126 PRO A O 1
ATOM 966 N N . ILE A 1 127 ? 5.148 -8.483 5.219 1.00 52.16 127 ILE A N 1
ATOM 967 C CA . ILE A 1 127 ? 6.172 -7.668 4.559 1.00 52.16 127 ILE A CA 1
ATOM 968 C C . ILE A 1 127 ? 6.931 -6.920 5.657 1.00 52.16 127 ILE A C 1
ATOM 970 O O . ILE A 1 127 ? 6.529 -5.834 6.011 1.00 52.16 127 ILE A O 1
ATOM 974 N N . VAL A 1 128 ? 7.958 -7.481 6.294 1.00 41.31 128 VAL A N 1
ATOM 975 C CA . VAL A 1 128 ? 8.449 -6.916 7.555 1.00 41.31 128 VAL A CA 1
ATOM 976 C C . VAL A 1 128 ? 9.033 -5.550 7.210 1.00 41.31 128 VAL A C 1
ATOM 978 O O . VAL A 1 128 ? 9.931 -5.486 6.365 1.00 41.31 128 VAL A O 1
ATOM 981 N N . PRO A 1 129 ? 8.517 -4.449 7.789 1.00 41.00 129 PRO A N 1
ATOM 982 C CA . PRO A 1 129 ? 9.017 -3.140 7.435 1.00 41.00 129 PRO A CA 1
ATOM 983 C C . PRO A 1 129 ? 10.491 -3.119 7.835 1.00 41.00 129 PRO A C 1
ATOM 985 O O . PRO A 1 129 ? 10.851 -3.653 8.894 1.00 41.00 129 PRO A O 1
ATOM 988 N N . PRO A 1 130 ? 11.370 -2.562 6.995 1.00 41.56 130 PRO A N 1
ATOM 989 C CA . PRO A 1 130 ? 12.784 -2.637 7.266 1.00 41.56 130 PRO A CA 1
ATOM 990 C C . PRO A 1 130 ? 13.051 -1.953 8.607 1.00 41.56 130 PRO A C 1
ATOM 992 O O . PRO A 1 130 ? 12.585 -0.843 8.882 1.00 41.56 130 PRO A O 1
ATOM 995 N N . SER A 1 131 ? 13.745 -2.670 9.492 1.00 40.75 131 SER A N 1
ATOM 996 C CA . SER A 1 131 ? 14.045 -2.188 10.833 1.00 40.75 131 SER A CA 1
ATOM 997 C C . SER A 1 131 ? 14.736 -0.833 10.725 1.00 40.75 131 SER A C 1
ATOM 999 O O . SER A 1 131 ? 15.761 -0.718 10.048 1.00 40.75 131 SER A O 1
ATOM 1001 N N . TYR A 1 132 ? 14.179 0.184 11.385 1.00 38.19 132 TYR A N 1
ATOM 1002 C CA . TYR A 1 132 ? 14.738 1.530 11.414 1.00 38.19 132 TYR A CA 1
ATOM 1003 C C . TYR A 1 132 ? 16.147 1.478 12.023 1.00 38.19 132 TYR A C 1
ATOM 1005 O O . TYR A 1 132 ? 16.315 1.497 13.246 1.00 38.19 132 TYR A O 1
ATOM 1013 N N . VAL A 1 133 ? 17.184 1.397 11.186 1.00 36.44 133 VAL A N 1
ATOM 1014 C CA . VAL A 1 133 ? 18.561 1.584 11.641 1.00 36.44 133 VAL A CA 1
ATOM 1015 C C . VAL A 1 133 ? 18.717 3.077 11.863 1.00 36.44 133 VAL A C 1
ATOM 1017 O O . VAL A 1 133 ? 19.022 3.841 10.949 1.00 36.44 133 VAL A O 1
ATOM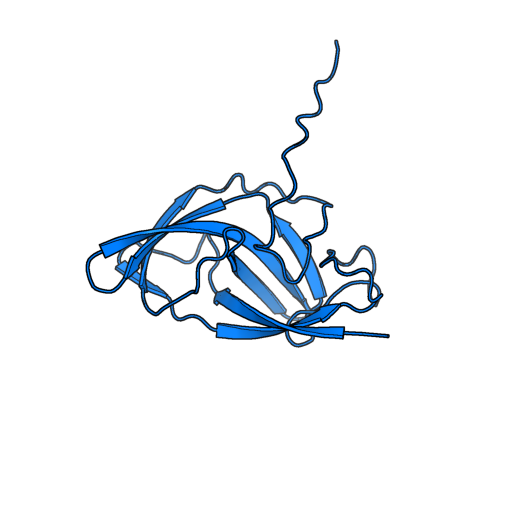 1020 N N . ARG A 1 134 ? 18.467 3.516 13.098 1.00 31.95 134 ARG A N 1
ATOM 1021 C CA . ARG A 1 134 ? 18.829 4.860 13.539 1.00 31.95 134 ARG A CA 1
ATOM 1022 C C . ARG A 1 134 ? 20.335 4.991 13.310 1.00 31.95 134 ARG A C 1
ATOM 1024 O O . ARG A 1 134 ? 21.108 4.395 14.057 1.00 31.95 134 ARG A O 1
ATOM 1031 N N . GLN A 1 135 ? 20.757 5.732 12.282 1.00 34.09 135 GLN A N 1
ATOM 1032 C CA . GLN A 1 135 ? 22.147 6.165 12.167 1.00 34.09 135 GLN A CA 1
ATOM 1033 C C . GLN A 1 135 ? 22.436 7.011 13.405 1.00 34.09 135 GLN A C 1
ATOM 1035 O O . GLN A 1 135 ? 22.062 8.180 13.498 1.00 34.09 135 GLN A O 1
ATOM 1040 N N . VAL A 1 136 ? 23.032 6.384 14.416 1.00 36.12 136 VAL A N 1
ATOM 1041 C CA . VAL A 1 136 ? 23.638 7.108 15.519 1.00 36.12 136 VAL A CA 1
ATOM 1042 C C . VAL A 1 136 ? 24.886 7.733 14.918 1.00 36.12 136 VAL A C 1
ATOM 1044 O O . VAL A 1 136 ? 25.905 7.066 14.763 1.00 36.12 136 VAL A O 1
ATOM 1047 N N . TYR A 1 137 ? 24.793 8.999 14.516 1.00 34.88 137 TYR A N 1
ATOM 1048 C CA . TYR A 1 137 ? 25.988 9.802 14.314 1.00 34.88 137 TYR A CA 1
ATOM 1049 C C . TYR A 1 137 ? 26.685 9.883 15.672 1.00 34.88 137 TYR A C 1
ATOM 1051 O O . TYR A 1 137 ? 26.201 10.541 16.592 1.00 34.88 137 TYR A O 1
ATOM 1059 N N . ALA A 1 138 ? 27.778 9.138 15.815 1.00 42.19 138 ALA A N 1
ATOM 1060 C CA . ALA A 1 138 ? 28.729 9.362 16.884 1.00 42.19 138 ALA A CA 1
ATOM 1061 C C . ALA A 1 138 ? 29.400 10.713 16.606 1.00 42.19 138 ALA A C 1
ATOM 1063 O O . ALA A 1 138 ? 30.121 10.858 15.619 1.00 42.19 138 ALA A O 1
ATOM 1064 N N . SER A 1 139 ? 29.093 11.699 17.443 1.00 50.31 139 SER A N 1
ATOM 1065 C CA . SER A 1 139 ? 29.856 12.938 17.602 1.00 50.31 139 SER A CA 1
ATOM 1066 C C . SER A 1 139 ? 30.711 12.841 18.852 1.00 50.31 139 SER A C 1
ATOM 1068 O O . SER A 1 139 ? 30.126 12.424 19.880 1.00 50.31 139 SER A O 1
#

Secondary structure (DSSP, 8-state):
--EEEEEEEEE--TTTT--TT-EE--EEEEEEESS-SSEE---SBTTBS-EETTEEEEEEEPPEEEEEEETTEEEEEEEEEEEEE-SS-EEEEEEESSSPPP-SEEEEEEEE---EE---EESSSS-PPPP--------

Radius of gyration: 15.11 Å; Cα contacts (8 Å, |Δi|>4): 335; chains: 1; bounding box: 48×30×34 Å

pLDDT: mean 80.73, std 17.02, range [31.95, 97.19]

Foldseek 3Di:
DKDKDWFKWWWDDQPPGADFFDKTAIDIWIKIPPVPPQWAFAAPDPPDGIATNNWGQNWKFFWKWWWWQDPNDIDIFIWIWTWTDDPPDITIITGGQQPDDDHITTGHHMDGPRDTDRDIFGPPHSRHGPPPPPPPPDD

Organism: NCBI:txid321267

Sequence (139 aa):
MPTTHSIQFYRFHPYVDMRPGEQMMPLTLDVVDTDDDGEISPALSAGSGDTISGFWIAQIFGESRLIVEAEGKHLTIVGVFLLISDPDHYDILFAPTDGSVLQAAKYISISSTGQSTSQSLRIGEPIVPPSYVRQVYAS

Mean predicted aligned error: 7.74 Å

=== Feature glossary ===
Legend for the data blocks above and below:

— What the protein is —

The amino-acid sequence is the protein's primary structure: the linear order of residues from the N-terminus to the C-terminus, written in one-letter code. Everything else here — the 3D coordinates, the secondary structure, the domain annotations — is ultimately a consequence of this string.

Functional annotations link the protein to curated databases. InterPro en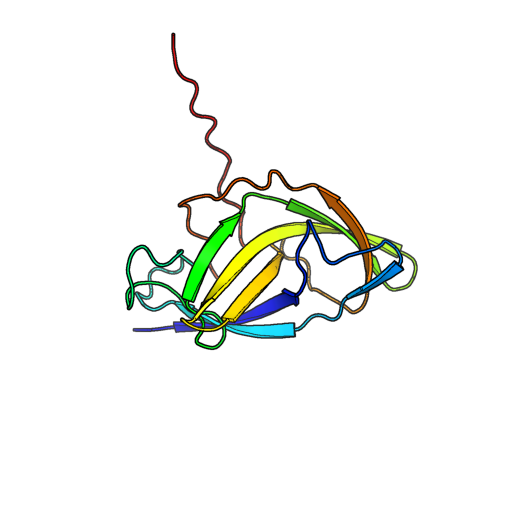tries identify conserved domains and families by matching the sequence against member-database signatures (Pfam, PROSITE, CDD, …). Gene Ontology (GO) terms describe molecular function, biological process, and cellular component in a controlled vocabulary. CATH places the structure in a hierarchical fold classification (Class/Architecture/Topology/Homologous-superfamily). The organism is the source species.

— Where its atoms are —

Atomic coordinates in PDBx/mmCIF format — the same representation the Protein Data Bank distributes. Each line of the _atom_site loop places one backbone atom in Cartesian space (units: ångströms, origin: arbitrary).

The six renders are orthographic views along the three Cartesian axes in both directions. Representation (cartoon, sticks, or surface) and color scheme (sequence-rainbow or by-chain) vary across proteins so the training set covers all the common visualization conventions.

— Local backbone conformation —

Eight-state secondary structure (DSSP): H is the canonical α-helix, G the tighter 3₁₀-helix, I the wider π-helix; E/B are β-structure, T and S are turns and bends, and '-' is everything else. DSSP derives these from the pattern of main-chain N–H···O=C hydrogen bonds, not from the sequence.

Three-state secondary structure (P-SEA) collapses the eight DSSP classes into helix (a), strand (b), and coil (c). P-SEA assigns these from Cα geometry alone — distances and angles — without requiring backbone oxygens, so it works on any Cα trace.

φ (phi) and ψ (psi) are the two rotatable backbone dihedrals per residue: φ is the C(i-1)–N–Cα–C torsion, ψ is the N–Cα–C–N(i+1) torsion, both in degrees on (−180°, 180°]. α-helical residues cluster near (−60°, −45°); β-strand residues near (−120°, +130°). A Ramachandran plot is simply a scatter of (φ, ψ) for every residue.

— Global shape and packing —

The geometric summary reports three shape descriptors. Rg (radius of gyration) measures how spread out the Cα atoms are about their centre of mass; compact globular proteins have small Rg, elongated or unfolded ones large. Cα contacts (<8 Å, |i−j|>4) count long-range residue pairs in spatial proximity — high for tightly packed folds, near zero for rods or random coil. The bounding-box extents give the protein's footprint along x, y, z in Å.

SASA measures how much of the protein is reachable by solvent. It is computed by rolling a water-sized probe over the atomic surface and summing the exposed area (Å²). Per-residue SASA distinguishes core (buried, low SASA) from surface (exposed, high SASA) residues; total SASA is a whole-molecule size measure.

Plot images: a contact map (which residues are close in 3D, as an N×N binary image), a Ramachandran scatter (backbone torsion angles, revealing secondary-structure composition at a glance), and — for AlphaFold structures — a PAE heatmap (pairwise prediction confidence).

— Structural neighborhood —

A 3Di character summarizes, for each residue, the relative orientation of the Cα frame of its nearest spatial neighbor. Because it encodes fold topology rather than chemistry, 3Di alignments detect remote structural similarity that sequence alignment misses.

The Foldseek neighbor list gives the closest experimentally determined structures in the PDB, ranked by structural alignment. TM-score near 1 means near-identical fold; near 0.3 means only rough topology match. This is how one finds what a novel AlphaFold prediction most resembles in the solved-structure universe.

— Confidence and disorder —

For AlphaFold models, the B-factor field carries pLDDT — the model's own estimate of local accuracy on a 0–100 scale. Regions with pLDDT<50 should be treated as essentially unmodeled; they often correspond to intrinsically disordered segments.

Crystallographic B-factors measure how much each atom's electron density is smeared out, in Å². They rise in mobile loops and surface residues and fall in the buried interior. In AlphaFold models this column is repurposed to hold pLDDT instead.

Predicted Aligned Error (PAE) is an AlphaFold confidence matrix: entry (i, j) is the expected error in the position of residue j, in ångströms, when the prediction is superimposed on the true structure at residue i. Low PAE within a block of residues means that block is internally rigid and well-predicted; high PAE between two blocks means their relative placement is uncertain even if each block individually is confident.